Protein AF-A0A948KF26-F1 (afdb_monomer)

Solvent-accessible surface area (backbone atoms only — not comparable to full-atom values): 8209 Å² total; per-residue (Å²): 134,90,79,91,70,76,79,72,87,69,74,53,70,66,59,54,53,52,49,50,54,56,48,51,53,52,40,51,50,47,36,51,54,32,25,57,55,30,49,77,43,28,72,60,54,50,51,61,69,44,45,69,54,59,74,64,46,62,98,86,70,76,97,73,75,93,43,85,65,49,56,56,54,49,46,52,51,49,11,48,54,49,7,46,64,71,32,38,57,59,43,51,47,52,52,50,60,67,50,46,80,81,48,57,85,83,51,57,68,54,50,59,60,48,49,52,52,49,39,52,50,50,53,50,48,54,50,41,45,62,72,61,50,42,56,61,50,47,69,72,75,102

pLDDT: mean 80.75, std 12.67, range [43.81, 94.12]

Structure (mmCIF, N/CA/C/O backbone):
data_AF-A0A948KF26-F1
#
_entry.id   AF-A0A948KF26-F1
#
loop_
_atom_site.group_PDB
_atom_site.id
_atom_site.type_symbol
_atom_site.label_atom_id
_atom_site.label_alt_id
_atom_site.label_comp_id
_atom_site.label_asym_id
_atom_site.label_entity_id
_atom_site.label_seq_id
_atom_site.pdbx_PDB_ins_code
_atom_site.Cartn_x
_atom_site.Cartn_y
_atom_site.Cartn_z
_atom_site.occupancy
_atom_site.B_iso_or_equiv
_atom_site.auth_seq_id
_atom_site.auth_comp_id
_atom_site.auth_asym_id
_atom_site.auth_atom_id
_atom_site.pdbx_PDB_model_num
ATOM 1 N N . MET A 1 1 ? -40.721 16.789 38.259 1.00 51.91 1 MET A N 1
ATOM 2 C CA . MET A 1 1 ? -40.757 15.905 37.076 1.00 51.91 1 MET A CA 1
ATOM 3 C C . MET A 1 1 ? -40.060 16.651 35.956 1.00 51.91 1 MET A C 1
ATOM 5 O O . MET A 1 1 ? -40.197 17.866 35.948 1.00 51.91 1 MET A O 1
ATOM 9 N N . GLU A 1 2 ? -39.358 15.930 35.074 1.00 48.69 2 GLU A N 1
ATOM 10 C CA . GLU A 1 2 ? -38.659 16.439 33.873 1.00 48.69 2 GLU A CA 1
ATOM 11 C C . GLU A 1 2 ? -37.236 16.967 34.163 1.00 48.69 2 GLU A C 1
ATOM 13 O O . GLU A 1 2 ? -37.068 17.895 34.937 1.00 48.69 2 GLU A O 1
ATOM 18 N N . ASN A 1 3 ? -36.133 16.423 33.644 1.00 43.81 3 ASN A N 1
ATOM 19 C CA . ASN A 1 3 ? -35.913 15.495 32.538 1.00 43.81 3 ASN A CA 1
ATOM 20 C C . ASN A 1 3 ? -34.535 14.831 32.748 1.00 43.81 3 ASN A C 1
ATOM 22 O O . ASN A 1 3 ? -33.508 15.396 32.377 1.00 43.81 3 ASN A O 1
ATOM 26 N N . ASP A 1 4 ? -34.510 13.664 33.391 1.00 47.78 4 ASP A N 1
ATOM 27 C CA . ASP A 1 4 ? -33.323 12.808 33.463 1.00 47.78 4 ASP A CA 1
ATOM 28 C C . ASP A 1 4 ? -33.250 12.021 32.148 1.00 47.78 4 ASP A C 1
ATOM 30 O O . ASP A 1 4 ? -33.800 10.926 32.014 1.00 47.78 4 ASP A O 1
ATOM 34 N N . LYS A 1 5 ? -32.674 12.642 31.111 1.00 52.59 5 LYS A N 1
ATOM 35 C CA . LYS A 1 5 ? -32.236 11.898 29.928 1.00 52.59 5 LYS A CA 1
ATOM 36 C C . LYS A 1 5 ? -30.906 11.259 30.306 1.00 52.59 5 LYS A C 1
ATOM 38 O O . LYS A 1 5 ? -29.985 12.010 30.635 1.00 52.59 5 LYS A O 1
ATOM 43 N N . PRO A 1 6 ? -30.778 9.922 30.258 1.00 44.06 6 PRO A N 1
ATOM 44 C CA . PRO A 1 6 ? -29.523 9.283 30.599 1.00 44.06 6 PRO A CA 1
ATOM 45 C C . PRO A 1 6 ? -28.456 9.851 29.673 1.00 44.06 6 PRO A C 1
ATOM 47 O O . PRO A 1 6 ? -28.699 10.010 28.474 1.00 44.06 6 PRO A O 1
ATOM 50 N N . ALA A 1 7 ? -27.310 10.204 30.254 1.00 49.09 7 ALA A N 1
ATOM 51 C CA . ALA A 1 7 ? -26.109 10.555 29.525 1.00 49.09 7 ALA A CA 1
ATOM 52 C C . ALA A 1 7 ? -25.847 9.442 28.509 1.00 49.09 7 ALA A C 1
ATOM 54 O O . ALA A 1 7 ? -25.373 8.359 28.843 1.00 49.09 7 ALA A O 1
ATOM 55 N N . GLU A 1 8 ? -26.265 9.711 27.278 1.00 47.28 8 GLU A N 1
ATOM 56 C CA . GLU A 1 8 ? -25.991 8.911 26.107 1.00 47.28 8 GLU A CA 1
ATOM 57 C C . GLU A 1 8 ? -24.494 8.617 26.135 1.00 47.28 8 GLU A C 1
ATOM 59 O O . GLU A 1 8 ? -23.683 9.530 26.293 1.00 47.28 8 GLU A O 1
ATOM 64 N N . GLU A 1 9 ? -24.184 7.329 26.109 1.00 50.69 9 GLU A N 1
ATOM 65 C CA . GLU A 1 9 ? -22.919 6.636 26.340 1.00 50.69 9 GLU A CA 1
ATOM 66 C C . GLU A 1 9 ? -21.804 7.125 25.389 1.00 50.69 9 GLU A C 1
ATOM 68 O O . GLU A 1 9 ? -21.298 6.400 24.536 1.00 50.69 9 GLU A O 1
ATOM 73 N N . ARG A 1 10 ? -21.438 8.406 25.482 1.00 50.59 10 ARG A N 1
ATOM 74 C CA . ARG A 1 10 ? -20.341 9.027 24.745 1.00 50.59 10 ARG A CA 1
ATOM 75 C C . ARG A 1 10 ? -19.065 8.519 25.383 1.00 50.59 10 ARG A C 1
ATOM 77 O O . ARG A 1 10 ? -18.683 8.980 26.458 1.00 50.59 10 ARG A O 1
ATOM 84 N N . MET A 1 11 ? -18.417 7.555 24.734 1.00 57.16 11 MET A N 1
ATOM 85 C CA . MET A 1 11 ? -17.065 7.160 25.112 1.00 57.16 11 MET A CA 1
ATOM 86 C C . MET A 1 11 ? -16.213 8.429 25.294 1.00 57.16 11 MET A C 1
ATOM 88 O O . MET A 1 11 ? -16.259 9.320 24.438 1.00 57.16 11 MET A O 1
ATOM 92 N N . PRO A 1 12 ? -15.462 8.556 26.399 1.00 75.00 12 PRO A N 1
ATOM 93 C CA . PRO A 1 12 ? -14.595 9.707 26.597 1.00 75.00 12 PRO A CA 1
ATOM 94 C C . PRO A 1 12 ? -13.614 9.800 25.421 1.00 75.00 12 PRO A C 1
ATOM 96 O O . PRO A 1 12 ? -13.060 8.786 25.005 1.00 75.00 12 PRO A O 1
ATOM 99 N N . LEU A 1 13 ? -13.372 11.005 24.886 1.00 67.81 13 LEU A N 1
ATOM 100 C CA . LEU A 1 13 ? -12.471 11.218 23.736 1.00 67.81 13 LEU A CA 1
ATOM 101 C C . LEU A 1 13 ? -11.084 10.585 23.943 1.00 67.81 13 LEU A C 1
ATOM 103 O O . LEU A 1 13 ? -10.456 10.131 22.991 1.00 67.81 13 LEU A O 1
ATOM 107 N N . MET A 1 14 ? -10.643 10.493 25.201 1.00 70.06 14 MET A N 1
ATOM 108 C CA . MET A 1 14 ? -9.420 9.792 25.588 1.00 70.06 14 MET A CA 1
ATOM 109 C C . MET A 1 14 ? -9.448 8.296 25.240 1.00 70.06 14 MET A C 1
ATOM 111 O O . MET A 1 14 ? -8.471 7.792 24.696 1.00 70.06 14 MET A O 1
ATOM 115 N N . ALA A 1 15 ? -10.570 7.604 25.460 1.00 73.69 15 ALA A N 1
ATOM 116 C CA . ALA A 1 15 ? -10.718 6.193 25.102 1.00 73.69 15 ALA A CA 1
ATOM 117 C C . ALA A 1 15 ? -10.702 5.983 23.578 1.00 73.69 15 ALA A C 1
ATOM 119 O O . ALA A 1 15 ? -10.120 5.016 23.090 1.00 73.69 15 ALA A O 1
ATOM 120 N N . HIS A 1 16 ? -11.271 6.915 22.807 1.00 74.50 16 HIS A N 1
ATOM 121 C CA . HIS A 1 16 ? -11.244 6.837 21.344 1.00 74.50 16 HIS A CA 1
ATOM 122 C C . HIS A 1 16 ? -9.828 7.054 20.775 1.00 74.50 16 HIS A C 1
ATOM 124 O O . HIS A 1 16 ? -9.410 6.354 19.853 1.00 74.50 16 HIS A O 1
ATOM 130 N N . LEU A 1 17 ? -9.038 7.968 21.351 1.00 81.69 17 LEU A N 1
ATOM 131 C CA . LEU A 1 17 ? -7.628 8.150 20.971 1.00 81.69 17 LEU A CA 1
ATOM 132 C C . LEU A 1 17 ? -6.761 6.933 21.330 1.00 81.69 17 LEU A C 1
ATOM 134 O O . LEU A 1 17 ? -5.845 6.574 20.584 1.00 81.69 17 LEU A O 1
ATOM 138 N N . GLU A 1 18 ? -7.051 6.277 22.450 1.00 83.31 18 GLU A N 1
ATOM 139 C CA . GLU A 1 18 ? -6.361 5.053 22.859 1.00 83.31 18 GLU A CA 1
ATOM 140 C C . GLU A 1 18 ? -6.676 3.874 21.920 1.00 83.31 18 GLU A C 1
ATOM 142 O O . GLU A 1 18 ? -5.779 3.107 21.540 1.00 83.31 18 GLU A O 1
ATOM 147 N N . GLU A 1 19 ? -7.921 3.790 21.445 1.00 82.38 19 GLU A N 1
ATOM 148 C CA . GLU A 1 19 ? -8.332 2.845 20.409 1.00 82.38 19 GLU A CA 1
ATOM 149 C C . GLU A 1 19 ? -7.602 3.109 19.081 1.00 82.38 19 GLU A C 1
ATOM 151 O O . GLU A 1 19 ? -7.059 2.171 18.487 1.00 82.38 19 GLU A O 1
ATOM 156 N N . LEU A 1 20 ? -7.500 4.375 18.652 1.00 84.56 20 LEU A N 1
ATOM 157 C CA . LEU A 1 20 ? -6.761 4.757 17.442 1.00 84.56 20 LEU A CA 1
ATOM 158 C C . LEU A 1 20 ? -5.302 4.300 17.514 1.00 84.56 20 LEU A C 1
ATOM 160 O O . LEU A 1 20 ? -4.803 3.667 16.582 1.00 84.56 20 LEU A O 1
ATOM 164 N N . LYS A 1 21 ? -4.615 4.593 18.624 1.00 90.12 21 LYS A N 1
ATOM 165 C CA . LYS A 1 21 ? -3.208 4.217 18.818 1.00 90.12 21 LYS A CA 1
ATOM 166 C C . LYS A 1 21 ? -3.027 2.702 18.746 1.00 90.12 21 LYS A C 1
ATOM 168 O O . LYS A 1 21 ? -2.127 2.219 18.059 1.00 90.12 21 LYS A O 1
ATOM 173 N N . THR A 1 22 ? -3.886 1.952 19.431 1.00 87.00 22 THR A N 1
ATOM 174 C CA . THR A 1 22 ? -3.819 0.485 19.457 1.00 87.00 22 THR A CA 1
ATOM 175 C C . THR A 1 22 ? -4.028 -0.102 18.063 1.00 87.00 22 THR A C 1
ATOM 177 O O . THR A 1 22 ? -3.263 -0.966 17.633 1.00 87.00 22 THR A O 1
ATOM 180 N N . ARG A 1 23 ? -5.015 0.400 17.315 1.00 88.25 23 ARG A N 1
ATOM 181 C CA . ARG A 1 23 ? -5.281 -0.043 15.938 1.00 88.25 23 ARG A CA 1
ATOM 182 C C . ARG A 1 23 ? -4.160 0.336 14.981 1.00 88.25 23 ARG A C 1
ATOM 184 O O . ARG A 1 23 ? -3.749 -0.496 14.177 1.00 88.25 23 ARG A O 1
ATOM 191 N N . LEU A 1 24 ? -3.604 1.539 15.114 1.00 89.44 24 LEU A N 1
ATOM 192 C CA . LEU A 1 24 ? -2.463 1.985 14.318 1.00 89.44 24 LEU A CA 1
ATOM 193 C C . LEU A 1 24 ? -1.249 1.067 14.517 1.00 89.44 24 LEU A C 1
ATOM 195 O O . LEU A 1 24 ? -0.631 0.661 13.537 1.00 89.44 24 LEU A O 1
ATOM 199 N N . ILE A 1 25 ? -0.943 0.681 15.760 1.00 92.94 25 ILE A N 1
ATOM 200 C CA . ILE A 1 25 ? 0.148 -0.262 16.054 1.00 92.94 25 ILE A CA 1
ATOM 201 C C . ILE A 1 25 ? -0.108 -1.620 15.389 1.00 92.94 25 ILE A C 1
ATOM 203 O O . ILE A 1 25 ? 0.816 -2.196 14.820 1.00 92.94 25 ILE A O 1
ATOM 207 N N . ARG A 1 26 ? -1.350 -2.122 15.404 1.00 91.94 26 ARG A N 1
ATOM 208 C CA . ARG A 1 26 ? -1.710 -3.393 14.749 1.00 91.94 26 ARG A CA 1
ATOM 209 C C . ARG A 1 26 ? -1.582 -3.320 13.229 1.00 91.94 26 ARG A C 1
ATOM 211 O O . ARG A 1 26 ? -1.030 -4.239 12.630 1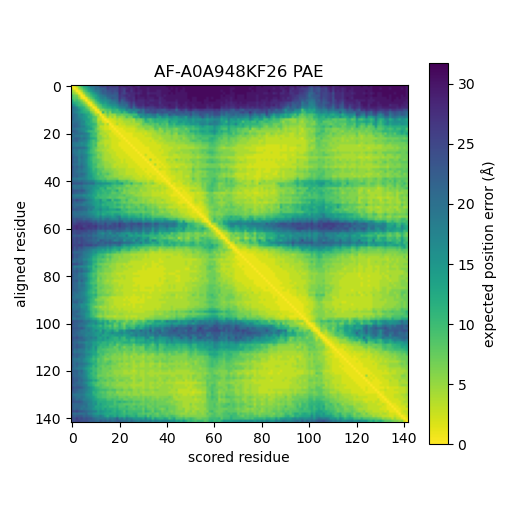.00 91.94 26 ARG A O 1
ATOM 218 N N . ILE A 1 27 ? -2.021 -2.218 12.617 1.00 92.69 27 ILE A N 1
ATOM 219 C CA . ILE A 1 27 ? -1.853 -1.963 11.179 1.00 92.69 27 ILE A CA 1
ATOM 220 C C . ILE A 1 27 ? -0.366 -1.919 10.823 1.00 92.69 27 ILE A C 1
ATOM 222 O O . ILE A 1 27 ? 0.058 -2.608 9.899 1.00 92.69 27 ILE A O 1
ATOM 226 N N . LEU A 1 28 ? 0.438 -1.163 11.575 1.00 93.50 28 LEU A N 1
ATOM 227 C CA . LEU A 1 28 ? 1.881 -1.062 11.349 1.00 93.50 28 LEU A CA 1
ATOM 228 C C . LEU A 1 28 ? 2.587 -2.409 11.532 1.00 93.50 28 LEU A C 1
ATOM 230 O O . LEU A 1 28 ? 3.445 -2.756 10.724 1.00 93.50 28 LEU A O 1
ATOM 234 N N . ALA A 1 29 ? 2.203 -3.192 12.542 1.00 93.94 29 ALA A N 1
ATOM 235 C CA . ALA A 1 29 ? 2.720 -4.543 12.739 1.00 93.94 29 ALA A CA 1
ATOM 236 C C . ALA A 1 29 ? 2.341 -5.466 11.569 1.00 93.94 29 ALA A C 1
ATOM 238 O O . ALA A 1 29 ? 3.195 -6.192 11.061 1.00 93.94 29 ALA A O 1
ATOM 239 N N . GLY A 1 30 ? 1.095 -5.395 11.092 1.00 93.06 30 GLY A N 1
ATOM 240 C CA . GLY A 1 30 ? 0.626 -6.137 9.922 1.00 93.06 30 GLY A CA 1
ATOM 241 C C . GLY A 1 30 ? 1.400 -5.776 8.654 1.00 93.06 30 GLY A C 1
ATOM 242 O O . GLY A 1 30 ? 1.911 -6.667 7.979 1.00 93.06 30 GLY A O 1
ATOM 243 N N . ILE A 1 31 ? 1.562 -4.479 8.370 1.00 93.88 31 ILE A N 1
ATOM 244 C CA . ILE A 1 31 ? 2.354 -3.975 7.236 1.00 93.88 31 ILE A CA 1
ATOM 245 C C . ILE A 1 31 ? 3.818 -4.400 7.365 1.00 93.88 31 ILE A C 1
ATOM 247 O O . ILE A 1 31 ? 4.413 -4.805 6.370 1.00 93.88 31 ILE A O 1
ATOM 251 N N . GLY A 1 32 ? 4.400 -4.347 8.566 1.00 93.50 32 GLY A N 1
ATOM 252 C CA . GLY A 1 32 ? 5.778 -4.773 8.822 1.00 93.50 32 GLY A CA 1
ATOM 253 C C . GLY A 1 32 ? 5.994 -6.266 8.565 1.00 93.50 32 GLY A C 1
ATOM 254 O O . GLY A 1 32 ? 6.956 -6.646 7.898 1.00 93.50 32 GLY A O 1
ATOM 255 N N . LEU A 1 33 ? 5.066 -7.115 9.016 1.00 94.12 33 LEU A N 1
ATOM 256 C CA . LEU A 1 33 ? 5.084 -8.549 8.710 1.00 94.12 33 LEU A CA 1
ATOM 257 C C . LEU A 1 33 ? 4.892 -8.802 7.210 1.00 94.12 33 LEU A C 1
ATOM 259 O O . LEU A 1 33 ? 5.649 -9.566 6.611 1.00 94.12 33 LEU A O 1
ATOM 263 N N . GLY A 1 34 ? 3.935 -8.112 6.585 1.00 92.50 34 GLY A N 1
ATOM 264 C CA . GLY A 1 34 ? 3.715 -8.172 5.141 1.00 92.50 34 GLY A CA 1
ATOM 265 C C . GLY A 1 34 ? 4.945 -7.729 4.351 1.00 92.50 34 GLY A C 1
ATOM 266 O O . GLY A 1 34 ? 5.288 -8.351 3.353 1.00 92.50 34 GLY A O 1
ATOM 267 N N . PHE A 1 35 ? 5.652 -6.699 4.818 1.00 93.56 35 PHE A N 1
ATOM 268 C CA . PHE A 1 35 ? 6.887 -6.211 4.213 1.00 93.56 35 PHE A CA 1
ATOM 269 C C . PHE A 1 35 ? 7.982 -7.270 4.259 1.00 93.56 35 PHE A C 1
ATOM 271 O O . PHE A 1 35 ? 8.611 -7.521 3.235 1.00 93.56 35 PHE A O 1
ATOM 278 N N . GLY A 1 36 ? 8.159 -7.942 5.400 1.00 92.25 36 GLY A N 1
ATOM 279 C CA . GLY A 1 36 ? 9.092 -9.062 5.516 1.00 92.25 36 GLY A CA 1
ATOM 280 C C . GLY A 1 36 ? 8.802 -10.163 4.492 1.00 92.25 36 GLY A C 1
ATOM 281 O O . GLY A 1 36 ? 9.708 -10.597 3.784 1.00 92.25 36 GLY A O 1
ATOM 282 N N . VAL A 1 37 ? 7.532 -10.553 4.344 1.00 90.56 37 VAL A N 1
ATOM 283 C CA . VAL A 1 37 ? 7.111 -11.557 3.351 1.00 90.56 37 VAL A CA 1
ATOM 284 C C . VAL A 1 37 ? 7.346 -11.060 1.920 1.00 90.56 37 VAL A C 1
ATOM 286 O O . VAL A 1 37 ? 7.980 -11.752 1.128 1.00 90.56 37 VAL A O 1
ATOM 289 N N . CYS A 1 38 ? 6.900 -9.851 1.575 1.00 89.94 38 CYS A N 1
ATOM 290 C CA . CYS A 1 38 ? 7.072 -9.287 0.234 1.00 89.94 38 CYS A CA 1
ATOM 291 C C . CYS A 1 38 ? 8.546 -9.075 -0.137 1.00 89.94 38 CYS A C 1
ATOM 293 O O . CYS A 1 38 ? 8.906 -9.225 -1.305 1.00 89.94 38 CYS A O 1
ATOM 295 N N . TYR A 1 39 ? 9.409 -8.782 0.837 1.00 89.44 39 TYR A N 1
ATOM 296 C CA . TYR A 1 39 ? 10.845 -8.643 0.617 1.00 89.44 39 TYR A CA 1
ATOM 297 C C . TYR A 1 39 ? 11.504 -9.975 0.223 1.00 89.44 39 TYR A C 1
ATOM 299 O O . TYR A 1 39 ? 12.391 -9.984 -0.631 1.00 89.44 39 TYR A O 1
ATOM 307 N N . LEU A 1 40 ? 11.031 -11.112 0.752 1.00 88.88 40 LEU A N 1
ATOM 308 C CA . LEU A 1 40 ? 11.483 -12.439 0.303 1.00 88.88 40 LEU A CA 1
ATOM 309 C C . LEU A 1 40 ? 11.110 -12.706 -1.165 1.00 88.88 40 LEU A C 1
ATOM 311 O O . LEU A 1 40 ? 11.870 -13.337 -1.893 1.00 88.88 40 LEU A O 1
ATOM 315 N N . PHE A 1 41 ? 9.976 -12.170 -1.623 1.00 87.6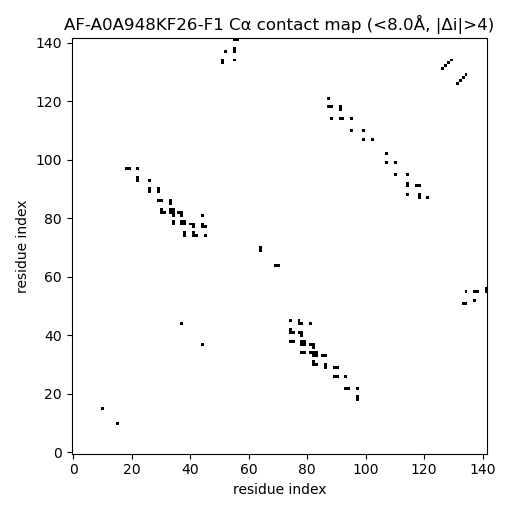9 41 PHE A N 1
ATOM 316 C CA . PHE A 1 41 ? 9.490 -12.287 -3.004 1.00 87.69 41 PHE A CA 1
ATOM 317 C C . PHE A 1 41 ? 9.813 -11.053 -3.870 1.00 87.69 41 PHE A C 1
ATOM 319 O O . PHE A 1 41 ? 9.120 -10.778 -4.860 1.00 87.69 41 PHE A O 1
ATOM 326 N N . LYS A 1 42 ? 10.872 -10.302 -3.532 1.00 84.88 42 LYS A N 1
ATOM 327 C CA . LYS A 1 42 ? 11.242 -9.055 -4.228 1.00 84.88 42 LYS A CA 1
ATOM 328 C C . LYS A 1 42 ? 11.472 -9.255 -5.728 1.00 84.88 42 LYS A C 1
ATOM 330 O O . LYS A 1 42 ? 11.012 -8.443 -6.524 1.00 84.88 42 LYS A O 1
ATOM 335 N N . ASP A 1 43 ? 12.125 -10.351 -6.119 1.00 82.88 43 ASP A N 1
ATOM 336 C CA . ASP A 1 43 ? 12.503 -10.593 -7.516 1.00 82.88 43 ASP A CA 1
ATOM 337 C C . ASP A 1 43 ? 11.276 -10.935 -8.376 1.00 82.88 43 ASP A C 1
ATOM 339 O O . ASP A 1 43 ? 11.193 -10.547 -9.541 1.00 82.88 43 ASP A O 1
ATOM 343 N N . TRP A 1 44 ? 10.286 -11.618 -7.791 1.00 85.88 44 TRP A N 1
ATOM 344 C CA . TRP A 1 44 ? 9.003 -11.877 -8.446 1.00 85.88 44 TRP A CA 1
ATOM 345 C C . TRP A 1 44 ? 8.190 -10.587 -8.599 1.00 85.88 44 TRP A C 1
ATOM 347 O O . TRP A 1 44 ? 7.732 -10.272 -9.696 1.00 85.88 44 TRP A O 1
ATOM 357 N N . SER A 1 45 ? 8.096 -9.795 -7.528 1.00 85.88 45 SER A N 1
ATOM 358 C CA . SER A 1 45 ? 7.372 -8.516 -7.527 1.00 85.88 45 SER A CA 1
ATOM 359 C C . SER A 1 45 ? 7.970 -7.522 -8.531 1.00 85.88 45 SER A C 1
ATOM 361 O O . SER A 1 45 ? 7.240 -6.864 -9.270 1.00 85.88 45 SER A O 1
ATOM 363 N N . PHE A 1 46 ? 9.303 -7.460 -8.617 1.00 84.75 46 PHE A N 1
ATOM 364 C CA . PHE A 1 46 ? 10.017 -6.629 -9.586 1.00 84.75 46 PHE A CA 1
ATOM 365 C C . PHE A 1 46 ? 9.694 -7.021 -11.031 1.00 84.75 46 PHE A C 1
ATOM 367 O O . PHE A 1 46 ? 9.365 -6.153 -11.839 1.00 84.75 46 PHE A O 1
ATOM 374 N N . LYS A 1 4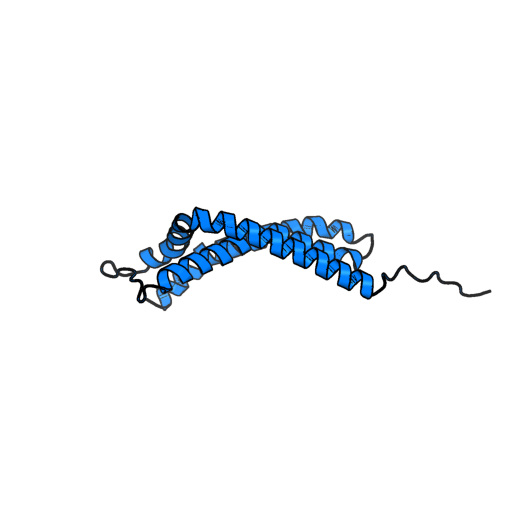7 ? 9.728 -8.320 -11.358 1.00 84.56 47 LYS A N 1
ATOM 375 C CA . LYS A 1 47 ? 9.385 -8.819 -12.701 1.00 84.56 47 LYS A CA 1
ATOM 376 C C . LYS A 1 47 ? 7.951 -8.487 -13.097 1.00 84.56 47 LYS A C 1
ATOM 378 O O . LYS A 1 47 ? 7.720 -8.113 -14.240 1.00 84.56 47 LYS A O 1
ATOM 383 N N . VAL A 1 48 ? 7.002 -8.602 -12.167 1.00 85.69 48 VAL A N 1
ATOM 384 C CA . VAL A 1 48 ? 5.602 -8.244 -12.430 1.00 85.69 48 VAL A CA 1
ATOM 385 C C . VAL A 1 48 ? 5.496 -6.760 -12.777 1.00 85.69 48 VAL A C 1
ATOM 387 O O . VAL A 1 48 ? 4.990 -6.426 -13.837 1.00 85.69 48 VAL A O 1
ATOM 390 N N . ILE A 1 49 ? 6.042 -5.868 -11.948 1.00 82.69 49 ILE A N 1
ATOM 391 C CA . ILE A 1 49 ? 5.927 -4.416 -12.168 1.00 82.69 49 ILE A CA 1
ATOM 392 C C . ILE A 1 49 ? 6.655 -3.960 -13.443 1.00 82.69 49 ILE A C 1
ATOM 394 O O . ILE A 1 49 ? 6.185 -3.056 -14.129 1.00 82.69 49 ILE A O 1
ATOM 398 N N . THR A 1 50 ? 7.790 -4.576 -13.776 1.00 82.62 50 THR A N 1
ATOM 399 C CA . THR A 1 50 ? 8.603 -4.182 -14.940 1.00 82.62 50 THR A CA 1
ATOM 400 C C . THR A 1 50 ? 8.135 -4.782 -16.262 1.00 82.62 50 THR A C 1
ATOM 402 O O . THR A 1 50 ? 8.480 -4.249 -17.313 1.00 82.62 50 THR A O 1
ATOM 405 N N . LYS A 1 51 ? 7.319 -5.842 -16.248 1.00 83.62 51 LYS A N 1
ATOM 406 C CA . LYS A 1 51 ? 6.799 -6.477 -17.465 1.00 83.62 51 LYS A CA 1
ATOM 407 C C . LYS A 1 51 ? 6.104 -5.503 -18.441 1.00 83.62 51 LYS A C 1
ATOM 409 O O . LYS A 1 51 ? 6.529 -5.473 -19.594 1.00 83.62 51 LYS A O 1
ATOM 414 N N . PRO A 1 52 ? 5.110 -4.684 -18.032 1.00 80.06 52 PRO A N 1
ATOM 415 C CA . PRO A 1 52 ? 4.434 -3.767 -18.953 1.00 80.06 52 PRO A CA 1
ATOM 416 C C . PRO A 1 52 ? 5.363 -2.665 -19.477 1.00 80.06 52 PRO A C 1
ATOM 418 O O . PRO A 1 52 ? 5.155 -2.158 -20.572 1.00 80.06 52 PRO A O 1
ATOM 421 N N . LEU A 1 53 ? 6.406 -2.314 -18.718 1.00 77.75 53 LEU A N 1
ATOM 422 C CA . LEU A 1 53 ? 7.412 -1.344 -19.143 1.00 77.75 53 LEU A CA 1
ATOM 423 C C . LEU A 1 53 ? 8.331 -1.925 -20.227 1.00 77.75 53 LEU A C 1
ATOM 425 O O . LEU A 1 53 ? 8.605 -1.257 -21.215 1.00 77.75 53 LEU A O 1
ATOM 429 N N . ILE A 1 54 ? 8.794 -3.168 -20.056 1.00 78.44 54 ILE A N 1
ATOM 430 C CA . ILE A 1 54 ? 9.663 -3.844 -21.033 1.00 78.44 54 ILE A CA 1
ATOM 431 C C . ILE A 1 54 ? 8.916 -4.082 -22.351 1.00 78.44 54 ILE A C 1
ATOM 433 O O . ILE A 1 54 ? 9.503 -3.918 -23.413 1.00 78.44 54 ILE A O 1
ATOM 437 N N . GLU A 1 55 ? 7.628 -4.433 -22.292 1.00 78.50 55 GLU A N 1
ATOM 438 C CA . GLU A 1 55 ? 6.788 -4.610 -23.487 1.00 78.50 55 GLU A CA 1
ATOM 439 C C . GLU A 1 55 ? 6.541 -3.293 -24.246 1.00 78.50 55 GLU A C 1
ATOM 441 O O . GLU A 1 55 ? 6.354 -3.322 -25.461 1.00 78.50 55 GLU A O 1
ATOM 446 N N . ALA A 1 56 ? 6.569 -2.149 -23.555 1.00 76.25 56 ALA A N 1
ATOM 447 C CA . ALA A 1 56 ? 6.426 -0.824 -24.161 1.00 76.25 56 ALA A CA 1
ATOM 448 C C . ALA A 1 56 ? 7.755 -0.230 -24.675 1.00 76.25 56 ALA A C 1
ATOM 450 O O . ALA A 1 56 ? 7.736 0.752 -25.414 1.00 76.25 56 ALA A O 1
ATOM 451 N N . LEU A 1 57 ? 8.907 -0.794 -24.293 1.00 72.06 57 LEU A N 1
ATOM 452 C CA . LEU A 1 57 ? 10.230 -0.297 -24.680 1.00 72.06 57 LEU A CA 1
ATOM 453 C C . LEU A 1 57 ? 10.609 -0.752 -26.111 1.00 72.06 57 LEU A C 1
ATOM 455 O O . LEU A 1 57 ? 10.354 -1.901 -26.482 1.00 72.06 57 LEU A O 1
ATOM 459 N N . PRO A 1 58 ? 11.278 0.088 -26.928 1.00 66.94 58 PRO A N 1
ATOM 460 C CA . PRO A 1 58 ? 11.798 -0.328 -28.232 1.00 66.94 58 PRO A CA 1
ATOM 461 C C . PRO A 1 58 ? 12.848 -1.442 -28.092 1.00 66.94 58 PRO A C 1
ATOM 463 O O . PRO A 1 58 ? 13.635 -1.455 -27.144 1.00 66.94 58 PRO A O 1
ATOM 466 N N . ALA A 1 59 ? 12.905 -2.353 -29.071 1.00 62.19 59 ALA A N 1
ATOM 467 C CA . ALA A 1 59 ? 13.634 -3.631 -29.023 1.00 62.19 59 ALA A CA 1
ATOM 468 C C . ALA A 1 59 ? 15.160 -3.559 -28.757 1.00 62.19 59 ALA A C 1
ATOM 470 O O . ALA A 1 59 ? 15.804 -4.598 -28.624 1.00 62.19 59 ALA A O 1
ATOM 471 N N . GLN A 1 60 ? 15.753 -2.364 -28.680 1.00 58.34 60 GLN A N 1
ATOM 472 C CA . GLN A 1 60 ? 17.177 -2.130 -28.401 1.00 58.34 60 GLN A CA 1
ATOM 473 C C . GLN A 1 60 ? 17.440 -1.422 -27.060 1.00 58.34 60 GLN A C 1
ATOM 475 O O . GLN A 1 60 ? 18.580 -1.059 -26.773 1.00 58.34 60 GLN A O 1
ATOM 480 N N . SER A 1 61 ? 16.415 -1.209 -26.234 1.00 60.47 61 SER A N 1
ATOM 481 C CA . SER A 1 61 ? 16.546 -0.517 -24.950 1.00 60.47 61 SER A CA 1
ATOM 482 C C . SER A 1 61 ? 16.567 -1.502 -23.778 1.00 60.47 61 SER A C 1
ATOM 484 O O . SER A 1 61 ? 15.745 -2.410 -23.677 1.00 60.47 61 SER A O 1
ATOM 486 N N . SER A 1 62 ? 17.553 -1.347 -22.894 1.00 61.44 62 SER A N 1
ATOM 487 C CA . SER A 1 62 ? 17.746 -2.192 -21.713 1.00 61.44 62 SER A CA 1
ATOM 488 C C . SER A 1 62 ? 17.527 -1.387 -20.440 1.00 61.44 62 SER A C 1
ATOM 490 O O . SER A 1 62 ? 18.029 -0.268 -20.324 1.00 61.44 62 SER A O 1
ATOM 492 N N . LEU A 1 63 ? 16.848 -1.976 -19.455 1.00 67.81 63 LEU A N 1
ATOM 493 C CA . LEU A 1 63 ? 16.715 -1.375 -18.134 1.00 67.81 63 LEU A CA 1
ATOM 494 C C . LEU A 1 63 ? 18.077 -1.385 -17.427 1.00 67.81 63 LEU A C 1
ATOM 496 O O . LEU A 1 63 ? 18.589 -2.446 -17.068 1.00 67.81 63 LEU A O 1
ATOM 500 N N . ILE A 1 64 ? 18.658 -0.201 -17.241 1.00 72.25 64 ILE A N 1
ATOM 501 C CA . ILE A 1 64 ? 19.916 -0.012 -16.516 1.00 72.25 64 ILE A CA 1
ATOM 502 C C . ILE A 1 64 ? 19.641 0.598 -15.144 1.00 72.25 64 ILE A C 1
ATOM 504 O O . ILE A 1 64 ? 18.838 1.518 -15.007 1.00 72.25 64 ILE A O 1
ATOM 508 N N . PHE A 1 65 ? 20.323 0.094 -14.120 1.00 73.56 65 PHE A N 1
ATOM 509 C CA . PHE A 1 65 ? 20.377 0.769 -12.829 1.00 73.56 65 PHE A CA 1
ATOM 510 C C . PHE A 1 65 ? 21.477 1.825 -12.904 1.00 73.56 65 PHE A C 1
ATOM 512 O O . PHE A 1 65 ? 22.641 1.486 -13.122 1.00 73.56 65 PHE A O 1
ATOM 519 N N . THR A 1 66 ? 21.112 3.099 -12.765 1.00 79.19 66 THR A N 1
ATOM 520 C CA . THR A 1 66 ? 22.051 4.220 -12.898 1.00 79.19 66 THR A CA 1
ATOM 521 C C . THR A 1 66 ? 22.991 4.360 -11.696 1.00 79.19 66 THR A C 1
ATOM 523 O O . THR A 1 66 ? 24.080 4.914 -11.835 1.00 79.19 66 THR A O 1
ATOM 526 N N . GLY A 1 67 ? 22.640 3.790 -10.540 1.00 77.00 67 GLY A N 1
ATOM 527 C CA . GLY A 1 67 ? 23.485 3.753 -9.348 1.00 77.00 67 GLY A CA 1
ATOM 528 C C . GLY A 1 67 ? 23.422 2.435 -8.572 1.00 77.00 67 GLY A C 1
ATOM 529 O O . GLY A 1 67 ? 22.382 1.786 -8.475 1.00 77.00 67 GLY A O 1
ATOM 530 N N . LEU A 1 68 ? 24.541 2.077 -7.931 1.00 74.88 68 LEU A N 1
ATOM 531 C CA . LEU A 1 68 ? 24.651 0.905 -7.052 1.00 74.88 68 LEU A CA 1
ATOM 532 C C . LEU A 1 68 ? 23.597 0.877 -5.916 1.00 74.88 68 LEU A C 1
ATOM 534 O O . LEU A 1 68 ? 22.996 -0.177 -5.703 1.00 74.88 68 LEU A O 1
ATOM 538 N N . PRO A 1 69 ? 23.299 1.993 -5.208 1.00 85.06 69 PRO A N 1
ATOM 539 C CA . PRO A 1 69 ? 22.247 1.988 -4.191 1.00 85.06 69 PRO A CA 1
ATOM 540 C C . PRO A 1 69 ? 20.827 2.004 -4.776 1.00 85.06 69 PRO A C 1
ATOM 542 O O . PRO A 1 69 ? 19.889 1.599 -4.089 1.00 85.06 69 PRO A O 1
ATOM 545 N N . GLU A 1 70 ? 20.625 2.434 -6.026 1.00 83.25 70 GLU A N 1
ATOM 546 C CA . GLU A 1 70 ? 19.277 2.535 -6.603 1.00 83.25 70 GLU A CA 1
ATOM 547 C C . GLU A 1 70 ? 18.600 1.180 -6.720 1.00 83.25 70 GLU A C 1
ATOM 549 O O . GLU A 1 70 ? 17.426 1.060 -6.375 1.00 83.25 70 GLU A O 1
ATOM 554 N N . ALA A 1 71 ? 19.343 0.150 -7.134 1.00 83.00 71 ALA A N 1
ATOM 555 C CA . ALA A 1 71 ? 18.815 -1.205 -7.197 1.00 83.00 71 ALA A CA 1
ATOM 556 C C . ALA A 1 71 ? 18.253 -1.627 -5.830 1.00 83.00 71 ALA A C 1
ATOM 558 O O . ALA A 1 71 ? 17.128 -2.117 -5.749 1.00 83.00 71 ALA A O 1
ATOM 559 N N . PHE A 1 72 ? 18.978 -1.365 -4.740 1.00 86.38 72 PHE A N 1
ATOM 560 C CA . PHE A 1 72 ? 18.506 -1.661 -3.388 1.00 86.38 72 PHE A CA 1
ATOM 561 C C . PHE A 1 72 ? 17.232 -0.876 -3.032 1.00 86.38 72 PHE A C 1
ATOM 563 O O . PHE A 1 72 ? 16.236 -1.470 -2.609 1.00 86.38 72 PHE A O 1
ATOM 570 N N . PHE A 1 73 ? 17.219 0.441 -3.264 1.00 87.88 73 PHE A N 1
ATOM 571 C CA . PHE A 1 73 ? 16.051 1.279 -2.975 1.00 87.88 73 PHE A CA 1
ATOM 572 C C . PHE A 1 73 ? 14.818 0.893 -3.799 1.00 87.88 73 PHE A C 1
ATOM 574 O O . PHE A 1 73 ? 13.705 0.966 -3.280 1.00 87.88 73 PHE A O 1
ATOM 581 N N . ILE A 1 74 ? 14.986 0.465 -5.050 1.00 88.69 74 ILE A N 1
ATOM 582 C CA . ILE A 1 74 ? 13.882 0.015 -5.907 1.00 88.69 74 ILE A CA 1
ATOM 583 C C . ILE A 1 74 ? 13.248 -1.255 -5.340 1.00 88.69 74 ILE A C 1
ATOM 585 O O . ILE A 1 74 ?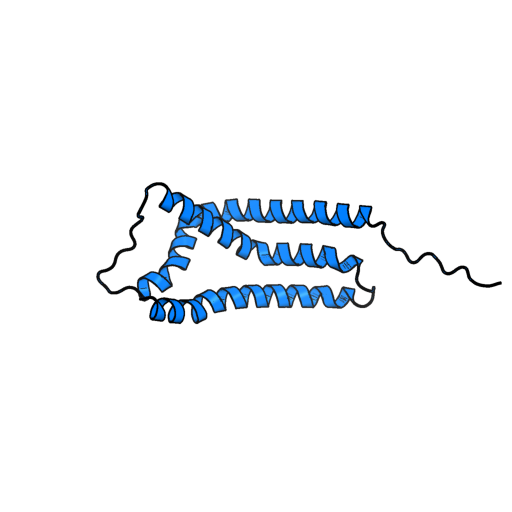 12.033 -1.290 -5.155 1.00 88.69 74 ILE A O 1
ATOM 589 N N . HIS A 1 75 ? 14.050 -2.266 -4.994 1.00 87.88 75 HIS A N 1
ATOM 590 C CA . HIS A 1 75 ? 13.522 -3.497 -4.395 1.00 87.88 75 HIS A CA 1
ATOM 591 C C . HIS A 1 75 ? 12.815 -3.216 -3.065 1.00 87.88 75 HIS A C 1
ATOM 593 O O . HIS A 1 75 ? 11.732 -3.749 -2.823 1.00 87.88 75 HIS A O 1
ATOM 599 N N . MET A 1 76 ? 13.381 -2.339 -2.231 1.00 90.19 76 MET A N 1
ATOM 600 C CA . MET A 1 76 ? 12.767 -1.935 -0.966 1.00 90.19 76 MET A CA 1
ATOM 601 C C . MET A 1 76 ? 11.432 -1.208 -1.181 1.00 90.19 76 MET A C 1
ATOM 603 O O . MET A 1 76 ? 10.443 -1.548 -0.534 1.00 90.19 76 MET A O 1
ATOM 607 N N . LYS A 1 77 ? 11.371 -0.249 -2.115 1.00 89.88 77 LYS A N 1
ATOM 608 C CA . LYS A 1 77 ? 10.129 0.462 -2.462 1.00 89.88 77 LYS A CA 1
ATOM 609 C C . LYS A 1 77 ? 9.065 -0.500 -2.981 1.00 89.88 77 LYS A C 1
ATOM 611 O O . LYS A 1 77 ? 7.923 -0.433 -2.541 1.00 89.88 77 LYS A O 1
ATOM 616 N N . ILE A 1 78 ? 9.438 -1.412 -3.874 1.00 90.94 78 ILE A N 1
ATOM 617 C CA . ILE A 1 78 ? 8.515 -2.406 -4.431 1.00 90.94 78 ILE A CA 1
ATOM 618 C C . ILE A 1 78 ? 7.972 -3.314 -3.333 1.00 90.94 78 ILE A C 1
ATOM 620 O O . ILE A 1 78 ? 6.761 -3.489 -3.252 1.00 90.94 78 ILE A O 1
ATOM 624 N N . ALA A 1 79 ? 8.834 -3.842 -2.461 1.00 91.50 79 ALA A N 1
ATOM 625 C CA . ALA A 1 79 ? 8.401 -4.677 -1.345 1.00 91.50 79 ALA A CA 1
ATOM 626 C C . ALA A 1 79 ? 7.466 -3.920 -0.387 1.00 91.50 79 ALA A C 1
ATOM 628 O O . ALA A 1 79 ? 6.493 -4.496 0.092 1.00 91.50 79 ALA A O 1
ATOM 629 N N . PHE A 1 80 ? 7.720 -2.629 -0.150 1.00 92.00 80 PHE A N 1
ATOM 630 C CA . PHE A 1 80 ? 6.879 -1.770 0.686 1.00 92.00 80 PHE A CA 1
ATOM 631 C C . PHE A 1 80 ? 5.499 -1.512 0.077 1.00 92.00 80 PHE A C 1
ATOM 633 O O . PHE A 1 80 ? 4.484 -1.681 0.746 1.00 92.00 80 PHE A O 1
ATOM 640 N N . PHE A 1 81 ? 5.425 -1.151 -1.204 1.00 91.25 81 PHE A N 1
ATOM 641 C CA . PHE A 1 81 ? 4.127 -0.972 -1.855 1.00 91.25 81 PHE A CA 1
ATOM 642 C C . PHE A 1 81 ? 3.380 -2.301 -2.004 1.00 91.25 81 PHE A C 1
ATOM 644 O O . PHE A 1 81 ? 2.182 -2.359 -1.742 1.00 91.25 81 PHE A O 1
ATOM 651 N N . ALA A 1 82 ? 4.078 -3.386 -2.347 1.00 91.25 82 ALA A N 1
ATOM 652 C CA . ALA A 1 82 ? 3.487 -4.719 -2.422 1.00 91.25 82 ALA A CA 1
ATOM 653 C C . ALA A 1 82 ? 2.904 -5.161 -1.073 1.00 91.25 82 ALA A C 1
ATOM 655 O O . ALA A 1 82 ? 1.794 -5.693 -1.037 1.00 91.25 82 ALA A O 1
ATOM 656 N N . SER A 1 83 ? 3.598 -4.897 0.039 1.00 93.00 83 SER A N 1
ATOM 657 C CA . SER A 1 83 ? 3.074 -5.233 1.361 1.00 93.00 83 SER A CA 1
ATOM 658 C C . SER A 1 83 ? 1.874 -4.385 1.744 1.00 93.00 83 SER A C 1
ATOM 660 O O . SER A 1 83 ? 0.931 -4.922 2.322 1.00 93.00 83 SER A O 1
ATOM 662 N N . LEU A 1 84 ? 1.851 -3.100 1.378 1.00 91.94 84 LEU A N 1
ATOM 663 C CA . LEU A 1 84 ? 0.667 -2.257 1.541 1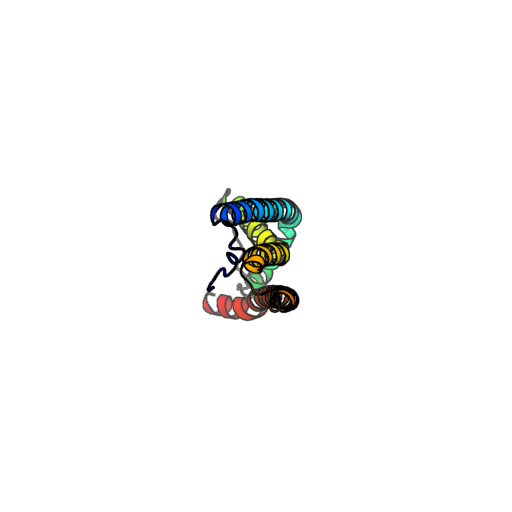.00 91.94 84 LEU A CA 1
ATOM 664 C C . LEU A 1 84 ? -0.527 -2.825 0.772 1.00 91.94 84 LEU A C 1
ATOM 666 O O . LEU A 1 84 ? -1.607 -2.926 1.340 1.00 91.94 84 LEU A O 1
ATOM 670 N N . PHE A 1 85 ? -0.341 -3.262 -0.476 1.00 91.31 85 PHE A N 1
ATOM 671 C CA . PHE A 1 85 ? -1.421 -3.884 -1.248 1.00 91.31 85 PHE A CA 1
ATOM 672 C C . PHE A 1 85 ? -1.886 -5.213 -0.640 1.00 91.31 85 PHE A C 1
ATOM 674 O O . PHE A 1 85 ? -3.087 -5.467 -0.567 1.00 91.31 85 PHE A O 1
ATOM 681 N N . LEU A 1 86 ? -0.953 -6.041 -0.164 1.00 90.38 86 LEU A N 1
ATOM 682 C CA . LEU A 1 86 ? -1.256 -7.329 0.463 1.00 90.38 86 LEU A CA 1
ATOM 683 C C . LEU A 1 86 ? -1.996 -7.166 1.799 1.00 90.38 86 LEU A C 1
ATOM 685 O O . LEU A 1 86 ? -2.896 -7.940 2.117 1.00 90.38 86 LEU A O 1
ATOM 689 N N . THR A 1 87 ? -1.615 -6.158 2.584 1.00 92.62 87 THR A N 1
ATOM 690 C CA . THR A 1 87 ? -2.188 -5.884 3.910 1.00 92.62 87 THR A CA 1
ATOM 691 C C . THR A 1 87 ? -3.378 -4.932 3.868 1.00 92.62 87 THR A C 1
ATOM 693 O O . THR A 1 87 ? -4.111 -4.854 4.848 1.00 92.62 87 THR A O 1
ATOM 696 N N . ALA A 1 88 ? -3.654 -4.294 2.728 1.00 91.06 88 ALA A N 1
ATOM 697 C CA . ALA A 1 88 ? -4.792 -3.407 2.521 1.00 91.06 88 ALA A CA 1
ATOM 698 C C . ALA A 1 88 ? -6.146 -3.945 3.016 1.00 91.06 88 ALA A C 1
ATOM 700 O O . ALA A 1 88 ? -6.818 -3.191 3.716 1.00 91.06 88 ALA A O 1
ATOM 701 N N . PRO A 1 89 ? -6.581 -5.196 2.742 1.00 88.81 89 PRO A N 1
ATOM 702 C CA . PRO A 1 89 ? -7.858 -5.688 3.270 1.00 88.81 89 PRO A CA 1
ATOM 703 C C . PRO A 1 89 ? -7.882 -5.703 4.806 1.00 88.81 89 PRO A C 1
ATOM 705 O O . PRO A 1 89 ? -8.887 -5.342 5.416 1.00 88.81 89 PRO A O 1
ATOM 708 N N . TYR A 1 90 ? -6.757 -6.050 5.439 1.00 90.62 90 TYR A N 1
ATOM 709 C CA . TYR A 1 90 ? -6.606 -6.010 6.893 1.00 90.62 90 TYR A CA 1
ATOM 710 C C . TYR A 1 90 ? -6.580 -4.568 7.424 1.00 90.62 90 TYR A C 1
ATOM 712 O O . TYR A 1 90 ? -7.277 -4.244 8.385 1.00 90.62 90 TYR A O 1
ATOM 720 N N . THR A 1 91 ? -5.836 -3.674 6.770 1.00 90.44 91 THR A N 1
ATOM 721 C CA . THR A 1 91 ? -5.774 -2.250 7.120 1.00 90.44 91 THR A CA 1
ATOM 722 C C . THR A 1 91 ? -7.141 -1.582 7.012 1.00 90.44 91 THR A C 1
ATOM 724 O O . THR A 1 91 ? -7.556 -0.884 7.933 1.00 90.44 91 THR A O 1
ATOM 727 N N . LEU A 1 92 ? -7.870 -1.831 5.922 1.00 89.19 92 LEU A N 1
ATOM 728 C CA . LEU A 1 92 ? -9.230 -1.336 5.726 1.00 89.19 92 LEU A CA 1
ATOM 729 C C . LEU A 1 92 ? -10.161 -1.870 6.816 1.00 89.19 92 LEU A C 1
ATOM 731 O O . LEU A 1 92 ? -10.923 -1.093 7.385 1.00 89.19 92 LEU A O 1
ATOM 735 N N . PHE A 1 93 ? -10.073 -3.158 7.156 1.00 87.81 93 PHE A N 1
ATOM 736 C CA . PHE A 1 93 ? -10.862 -3.737 8.243 1.00 87.81 93 PHE A CA 1
ATOM 737 C C . PHE A 1 93 ? -10.619 -3.026 9.586 1.00 87.81 93 PHE A C 1
ATOM 739 O O . PHE A 1 93 ? -11.580 -2.620 10.240 1.00 87.81 93 PHE A O 1
ATOM 746 N N . GLU A 1 94 ? -9.362 -2.816 9.983 1.00 87.56 94 GLU A N 1
ATOM 747 C CA . GLU A 1 94 ? -9.023 -2.127 11.239 1.00 87.56 94 GLU A CA 1
ATOM 748 C C . GLU A 1 94 ? -9.477 -0.655 11.240 1.00 87.56 94 GLU A C 1
ATOM 750 O O . GLU A 1 94 ? -9.992 -0.175 12.254 1.00 87.56 94 GLU A O 1
ATOM 755 N N . ILE A 1 95 ? -9.361 0.048 10.105 1.00 86.31 95 ILE A N 1
ATOM 756 C CA . ILE A 1 95 ? -9.867 1.425 9.945 1.00 86.31 95 ILE A CA 1
ATOM 757 C C . ILE A 1 95 ? -11.392 1.464 10.107 1.00 86.31 95 ILE A C 1
ATOM 759 O O . ILE A 1 95 ? -11.922 2.299 10.837 1.00 86.31 95 ILE A O 1
ATOM 763 N N . TRP A 1 96 ? -12.125 0.549 9.476 1.00 82.62 96 TRP A N 1
ATOM 764 C CA . TRP A 1 96 ? -13.584 0.498 9.609 1.00 82.62 96 TRP A CA 1
ATOM 765 C C . TRP A 1 96 ? -14.030 0.111 11.012 1.00 82.62 96 TRP A C 1
ATOM 767 O O . TRP A 1 96 ? -15.033 0.624 11.515 1.00 82.62 96 TRP A O 1
ATOM 777 N N . GLN A 1 97 ? -13.277 -0.760 11.675 1.00 80.12 97 GLN A N 1
ATOM 778 C CA . GLN A 1 97 ? -13.560 -1.126 13.052 1.00 80.12 97 GLN A CA 1
ATOM 779 C C . GLN A 1 97 ? -13.320 0.047 14.019 1.00 80.12 97 GLN A C 1
ATOM 781 O O . GLN A 1 97 ? -14.054 0.152 14.997 1.00 80.12 97 GLN A O 1
ATOM 786 N N . PHE A 1 98 ? -12.375 0.947 13.721 1.00 81.62 98 PHE A N 1
ATOM 787 C CA . PHE A 1 98 ? -12.191 2.214 14.443 1.00 81.62 98 PHE A CA 1
ATOM 788 C C . PHE A 1 98 ? -13.372 3.184 14.274 1.00 81.62 98 PHE A C 1
ATOM 790 O O . PHE A 1 98 ? -13.732 3.891 15.209 1.00 81.62 98 PHE A O 1
ATOM 797 N N . ILE A 1 99 ? -13.996 3.207 13.092 1.00 78.81 99 ILE A N 1
ATOM 798 C CA . ILE A 1 99 ? -15.125 4.102 12.780 1.00 78.81 99 ILE A CA 1
ATOM 799 C C . ILE A 1 99 ? -16.455 3.553 13.337 1.00 78.81 99 ILE A C 1
ATOM 801 O O . ILE A 1 99 ? -17.300 4.312 13.806 1.00 78.81 99 ILE A O 1
ATOM 805 N N . SER A 1 100 ? -16.630 2.226 13.340 1.00 73.06 100 SER A N 1
ATOM 806 C CA . SER A 1 100 ? -17.816 1.507 13.840 1.00 73.06 100 SER A CA 1
ATOM 807 C C . SER A 1 100 ? -18.359 1.930 15.222 1.00 73.06 100 SER A C 1
ATOM 809 O O . SER A 1 100 ? -19.583 1.959 15.362 1.00 73.06 100 SER A O 1
ATOM 811 N N . PRO A 1 101 ? -17.553 2.236 16.263 1.00 65.38 101 PRO A N 1
ATOM 812 C CA . PRO A 1 101 ? -18.082 2.715 17.545 1.00 65.38 101 PRO A CA 1
ATOM 813 C C . PRO A 1 101 ? -18.816 4.061 17.455 1.00 65.38 101 PRO A C 1
ATOM 815 O O . PRO A 1 101 ? -19.653 4.330 18.310 1.00 65.38 101 PRO A O 1
ATOM 818 N N . GLY A 1 102 ? -18.556 4.880 16.429 1.00 64.94 102 GLY A N 1
ATOM 819 C CA . GLY A 1 102 ? -19.281 6.131 16.184 1.00 64.94 102 GLY A CA 1
ATOM 820 C C . GLY A 1 102 ? -20.596 5.968 15.410 1.00 64.94 102 GLY A C 1
ATOM 821 O O . GLY A 1 102 ? -21.287 6.958 15.189 1.00 64.94 102 GLY A O 1
ATOM 822 N N . LEU A 1 103 ? -20.937 4.748 14.977 1.00 66.81 103 LEU A N 1
ATOM 823 C CA . LEU A 1 103 ? -22.073 4.465 14.098 1.00 66.81 103 LEU A CA 1
ATOM 824 C C . LEU A 1 103 ? -23.252 3.855 14.876 1.00 66.81 103 LEU A C 1
ATOM 826 O O . LEU A 1 103 ? -23.055 3.045 15.787 1.00 66.81 103 LEU A O 1
ATOM 830 N N . TYR A 1 104 ? -24.491 4.205 14.512 1.00 59.34 104 TYR A N 1
ATOM 831 C CA . TYR A 1 104 ? -25.686 3.728 15.218 1.00 59.34 104 TYR A CA 1
ATOM 832 C C . TYR A 1 104 ? -25.777 2.189 15.197 1.00 59.34 104 TYR A C 1
ATOM 834 O O . TYR A 1 104 ? -25.429 1.535 14.213 1.00 59.34 104 TYR A O 1
ATOM 842 N N . ARG A 1 105 ? -26.303 1.580 16.272 1.00 62.47 105 ARG A N 1
ATOM 843 C CA . ARG A 1 105 ? -26.448 0.112 16.437 1.00 62.47 105 ARG A CA 1
ATOM 844 C C . ARG A 1 105 ? -27.081 -0.599 15.224 1.00 62.47 105 ARG A C 1
ATOM 846 O O . ARG A 1 105 ? -26.690 -1.724 14.922 1.00 62.47 105 ARG A O 1
ATOM 853 N N . ASN A 1 106 ? -28.003 0.059 14.514 1.00 66.31 106 ASN A N 1
ATOM 854 C CA . ASN A 1 106 ? -28.636 -0.468 13.297 1.00 66.31 106 ASN A CA 1
ATOM 855 C C . ASN A 1 106 ? -27.745 -0.398 12.042 1.00 66.31 106 ASN A C 1
ATOM 857 O O . ASN A 1 106 ? -27.947 -1.174 11.108 1.00 66.31 106 ASN A O 1
ATOM 861 N N . GLU A 1 107 ? -26.758 0.496 12.007 1.00 69.19 107 GLU A N 1
ATOM 862 C CA . GLU A 1 107 ? -25.880 0.717 10.852 1.00 69.19 107 GLU A CA 1
ATOM 863 C C . GLU A 1 107 ? -24.636 -0.177 10.874 1.00 69.19 107 GLU A C 1
ATOM 865 O O . GLU A 1 107 ? -24.051 -0.467 9.830 1.00 69.19 107 GLU A O 1
ATOM 870 N N . ARG A 1 108 ? -24.286 -0.725 12.046 1.00 69.00 108 ARG A N 1
ATOM 871 C CA . ARG A 1 108 ? -23.163 -1.663 12.212 1.00 69.00 108 ARG A CA 1
ATOM 872 C C . ARG A 1 108 ? -23.271 -2.902 11.303 1.00 69.00 108 ARG A C 1
ATOM 874 O O . ARG A 1 108 ? -22.248 -3.448 10.898 1.00 69.00 108 ARG A O 1
ATOM 881 N N . LYS A 1 109 ? -24.488 -3.311 10.917 1.00 73.88 109 LYS A N 1
ATOM 882 C CA . LYS A 1 109 ? -24.748 -4.384 9.934 1.00 73.88 109 LYS A CA 1
ATOM 883 C C . LYS A 1 109 ? -24.175 -4.075 8.544 1.00 73.88 109 LYS A C 1
ATOM 885 O O . LYS A 1 109 ? -23.751 -5.000 7.855 1.00 73.88 109 LYS A O 1
ATOM 890 N N . TYR A 1 110 ? -24.170 -2.810 8.125 1.00 78.56 110 TYR A N 1
ATOM 891 C CA . TYR A 1 110 ? -23.710 -2.408 6.791 1.00 78.56 110 TYR A CA 1
ATOM 892 C C . TYR A 1 110 ? -22.187 -2.280 6.696 1.00 78.56 110 TYR A C 1
ATOM 894 O O . TYR A 1 110 ? -21.641 -2.283 5.597 1.00 78.56 110 TYR A O 1
ATOM 902 N N . VAL A 1 111 ? -21.483 -2.261 7.829 1.00 79.06 111 VAL A N 1
ATOM 903 C CA . VAL A 1 111 ? -20.016 -2.194 7.862 1.00 79.06 111 VAL A CA 1
ATOM 904 C C . VAL A 1 111 ? -19.389 -3.435 7.221 1.00 79.06 111 VAL A C 1
ATOM 906 O O . VAL A 1 111 ? -18.434 -3.322 6.460 1.00 79.06 111 VAL A O 1
ATOM 909 N N . PHE A 1 112 ? -19.948 -4.623 7.462 1.00 80.00 112 PHE A N 1
ATOM 910 C CA . PHE A 1 112 ? -19.416 -5.867 6.900 1.00 80.00 112 PHE A CA 1
ATOM 911 C C . PHE A 1 112 ? -19.469 -5.925 5.359 1.00 80.00 112 PHE A C 1
ATOM 913 O O . PHE A 1 112 ? -18.416 -6.131 4.748 1.00 80.00 112 PHE A O 1
ATOM 920 N N . PRO A 1 113 ? -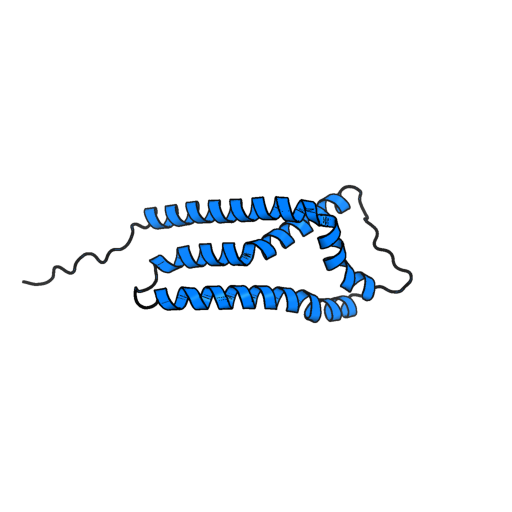20.625 -5.697 4.692 1.00 85.44 113 PRO A N 1
ATOM 921 C CA . PRO A 1 113 ? -20.651 -5.625 3.235 1.00 85.44 113 PRO A CA 1
ATOM 922 C C . PRO A 1 113 ? -19.797 -4.465 2.715 1.00 85.44 113 PRO A C 1
ATOM 924 O O . PRO A 1 113 ? -19.139 -4.621 1.692 1.00 85.44 113 PRO A O 1
ATOM 927 N N . PHE A 1 114 ? -19.722 -3.339 3.432 1.00 85.00 114 PHE A N 1
ATOM 928 C CA . PHE A 1 114 ? -18.875 -2.218 3.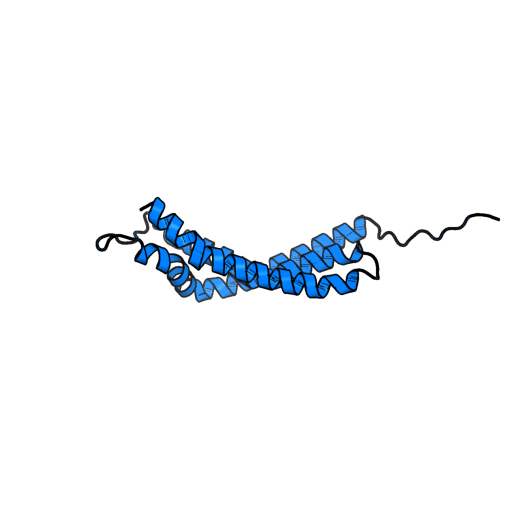030 1.00 85.00 114 PHE A CA 1
ATOM 929 C C . PHE A 1 114 ? -17.382 -2.585 2.976 1.00 85.00 114 PHE A C 1
ATOM 931 O O . PHE A 1 114 ? -16.710 -2.273 1.992 1.00 85.00 114 PHE A O 1
ATOM 938 N N . ILE A 1 115 ? -16.855 -3.278 3.991 1.00 85.69 115 ILE A N 1
ATOM 939 C CA . ILE A 1 115 ? -15.456 -3.741 4.013 1.00 85.69 115 ILE A CA 1
ATOM 940 C C . ILE A 1 115 ? -15.199 -4.727 2.870 1.00 85.69 115 ILE A C 1
ATOM 942 O O . ILE A 1 115 ? -14.158 -4.655 2.211 1.00 85.69 115 ILE A O 1
ATOM 946 N N . PHE A 1 116 ? -16.154 -5.622 2.609 1.00 88.31 116 PHE A N 1
ATOM 947 C CA . PHE A 1 116 ? -16.062 -6.588 1.518 1.00 88.31 116 PHE A CA 1
ATOM 948 C C . PHE A 1 116 ? -15.983 -5.891 0.154 1.00 88.31 116 PHE A C 1
ATOM 950 O O . PHE A 1 116 ? -15.038 -6.124 -0.602 1.00 88.31 116 PHE A O 1
ATOM 957 N N . PHE A 1 117 ? -16.906 -4.967 -0.130 1.00 92.00 117 PHE A N 1
ATOM 958 C CA . PHE A 1 117 ? -16.876 -4.177 -1.362 1.00 92.00 117 PHE A CA 1
ATOM 959 C C . PHE A 1 117 ? -15.628 -3.303 -1.462 1.00 92.00 117 PHE A C 1
ATOM 961 O O . PHE A 1 117 ? -15.038 -3.233 -2.533 1.00 92.00 117 PHE A O 1
ATOM 968 N N . SER A 1 118 ? -15.180 -2.692 -0.364 1.00 89.50 118 SER A N 1
ATOM 969 C CA . SER A 1 118 ? -13.952 -1.885 -0.342 1.00 89.50 118 SER A CA 1
ATOM 970 C C . SER A 1 118 ? -12.718 -2.717 -0.671 1.00 89.50 118 SER A C 1
ATOM 972 O O . SER A 1 118 ? -11.874 -2.278 -1.443 1.00 89.50 118 SER A O 1
ATOM 974 N N . SER A 1 119 ? -12.627 -3.933 -0.133 1.00 90.19 119 SER A N 1
ATOM 975 C CA . SER A 1 119 ? -11.514 -4.848 -0.408 1.00 90.19 119 SER A CA 1
ATOM 976 C C . SER A 1 119 ? -11.512 -5.301 -1.869 1.00 90.19 119 SER A C 1
ATOM 978 O O . SER A 1 119 ? -10.463 -5.299 -2.514 1.00 90.19 119 SER A O 1
ATOM 980 N N . ILE A 1 120 ? -12.690 -5.625 -2.419 1.00 93.00 120 ILE A N 1
ATOM 981 C CA . ILE A 1 120 ? -12.841 -5.964 -3.841 1.00 93.00 120 ILE A CA 1
ATOM 982 C C . ILE A 1 120 ? -12.489 -4.770 -4.722 1.00 93.00 120 ILE A C 1
ATOM 984 O O . ILE A 1 120 ? -11.745 -4.928 -5.683 1.00 93.00 120 ILE A O 1
ATOM 988 N N . LEU A 1 121 ? -12.998 -3.580 -4.403 1.00 92.75 121 LEU A N 1
ATOM 989 C CA . LEU A 1 121 ? -12.763 -2.374 -5.187 1.00 92.75 121 LEU A CA 1
ATOM 990 C C . LEU A 1 121 ? -11.295 -1.953 -5.131 1.00 92.75 121 LEU A C 1
ATOM 992 O O . LEU A 1 121 ? -10.751 -1.522 -6.140 1.00 92.75 121 LEU A O 1
ATOM 996 N N . PHE A 1 122 ? -10.636 -2.133 -3.987 1.00 92.88 122 PHE A N 1
ATOM 997 C CA . PHE A 1 122 ? -9.204 -1.911 -3.851 1.00 92.88 122 PHE A CA 1
ATOM 998 C C . PHE A 1 122 ? -8.410 -2.869 -4.744 1.00 92.88 122 PHE A C 1
ATOM 1000 O O . PHE A 1 122 ? -7.590 -2.418 -5.541 1.00 92.88 122 PHE A O 1
ATOM 1007 N N . GLY A 1 123 ? -8.704 -4.173 -4.686 1.00 92.25 123 GLY A N 1
ATOM 1008 C CA . GLY A 1 123 ? -8.101 -5.155 -5.591 1.00 92.25 123 GLY A CA 1
ATOM 1009 C C . GLY A 1 123 ? -8.369 -4.817 -7.060 1.00 92.25 123 GLY A C 1
ATOM 1010 O O . GLY A 1 123 ? -7.444 -4.762 -7.865 1.00 92.25 123 GLY A O 1
ATOM 1011 N N . GLY A 1 124 ? -9.616 -4.490 -7.399 1.00 93.81 124 GLY A N 1
ATOM 1012 C CA . GLY A 1 124 ? -10.018 -4.051 -8.733 1.00 93.81 124 GLY A CA 1
ATOM 1013 C C . GLY A 1 124 ? -9.275 -2.799 -9.197 1.00 93.81 124 GLY A C 1
ATOM 1014 O O . GLY A 1 124 ? -8.842 -2.748 -10.342 1.00 93.81 124 GLY A O 1
ATOM 1015 N N . GLY A 1 125 ? -9.052 -1.828 -8.311 1.00 92.00 125 GLY A N 1
ATOM 1016 C CA . GLY A 1 125 ? -8.269 -0.623 -8.582 1.00 92.00 125 GLY A CA 1
ATOM 1017 C C . GLY A 1 125 ? -6.795 -0.923 -8.854 1.00 92.00 125 GLY A C 1
ATOM 1018 O O . GLY A 1 125 ? -6.223 -0.361 -9.786 1.00 92.00 125 GLY A O 1
ATOM 1019 N N . VAL A 1 126 ? -6.193 -1.854 -8.106 1.00 91.00 126 VAL A N 1
ATOM 1020 C CA . VAL A 1 126 ? -4.817 -2.322 -8.356 1.00 91.00 126 VAL A CA 1
ATOM 1021 C C . VAL A 1 126 ? -4.713 -2.990 -9.729 1.00 91.00 126 VAL A C 1
ATOM 1023 O O . VAL A 1 126 ? -3.815 -2.656 -10.505 1.00 91.00 126 VAL A O 1
ATOM 1026 N N . LEU A 1 127 ? -5.650 -3.886 -10.063 1.00 91.12 127 LEU A N 1
ATOM 1027 C CA . LEU A 1 127 ? -5.689 -4.519 -11.384 1.00 91.12 127 LEU A CA 1
ATOM 1028 C C . LEU A 1 127 ? -5.933 -3.493 -12.498 1.00 91.12 127 LEU A C 1
ATOM 1030 O O . LEU A 1 127 ? -5.258 -3.536 -13.523 1.00 91.12 127 LEU A O 1
ATOM 1034 N N . PHE A 1 128 ? -6.861 -2.559 -12.301 1.00 93.00 128 PHE A N 1
ATOM 1035 C CA . PHE A 1 128 ? -7.153 -1.490 -13.254 1.00 93.00 128 PHE A CA 1
ATOM 1036 C C . PHE A 1 128 ? -5.917 -0.623 -13.516 1.00 93.00 128 PHE A C 1
ATOM 1038 O O . PHE A 1 128 ? -5.566 -0.372 -14.669 1.00 93.00 128 PHE A O 1
ATOM 1045 N N . GLY A 1 129 ? -5.211 -0.214 -12.460 1.00 89.00 129 GLY A N 1
ATOM 1046 C CA . GLY A 1 129 ? -3.975 0.551 -12.581 1.00 89.00 129 GLY A CA 1
ATOM 1047 C C . GLY A 1 129 ? -2.924 -0.192 -13.405 1.00 89.00 129 GLY A C 1
ATOM 1048 O O . GLY A 1 129 ? -2.350 0.375 -14.333 1.00 89.00 129 GLY A O 1
ATOM 1049 N N . TYR A 1 130 ? -2.723 -1.479 -13.116 1.00 87.44 130 TYR A N 1
ATOM 1050 C CA . TYR A 1 130 ? -1.704 -2.284 -13.782 1.00 87.44 130 TYR A CA 1
ATOM 1051 C C . TYR A 1 130 ? -2.042 -2.622 -15.244 1.00 87.44 130 TYR A C 1
ATOM 1053 O O . TYR A 1 130 ? -1.184 -2.494 -16.113 1.00 87.44 130 TYR A O 1
ATOM 1061 N N . PHE A 1 131 ? -3.274 -3.048 -15.533 1.00 87.38 131 PHE A N 1
ATOM 1062 C CA . PHE A 1 131 ? -3.649 -3.538 -16.866 1.00 87.38 131 PHE A CA 1
ATOM 1063 C C . PHE A 1 131 ? -4.206 -2.463 -17.799 1.00 87.38 131 PHE A C 1
ATOM 1065 O O . PHE A 1 131 ? -4.100 -2.620 -19.010 1.00 87.38 131 PHE A O 1
ATOM 1072 N N . ILE A 1 132 ? -4.824 -1.404 -17.270 1.00 88.88 132 ILE A N 1
ATOM 1073 C CA . ILE A 1 132 ? -5.548 -0.415 -18.085 1.00 88.88 132 ILE A CA 1
ATOM 1074 C C . ILE A 1 132 ? -4.860 0.947 -18.050 1.00 88.88 132 ILE A C 1
ATOM 1076 O O . ILE A 1 132 ? -4.751 1.580 -19.093 1.00 88.88 132 ILE A O 1
ATOM 1080 N N . ALA A 1 133 ? 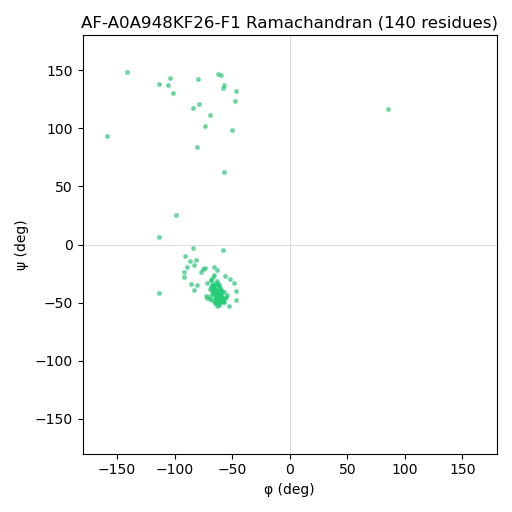-4.380 1.404 -16.890 1.00 89.12 133 ALA A N 1
ATOM 1081 C CA . ALA A 1 133 ? -3.777 2.735 -16.783 1.00 89.12 133 ALA A CA 1
ATOM 1082 C C . ALA A 1 133 ? -2.297 2.770 -17.207 1.00 89.12 133 ALA A C 1
ATOM 1084 O O . ALA A 1 133 ? -1.878 3.723 -17.863 1.00 89.12 133 ALA A O 1
ATOM 1085 N N . LEU A 1 134 ? -1.505 1.745 -16.863 1.00 85.00 134 LEU A N 1
ATOM 1086 C CA . LEU A 1 134 ? -0.074 1.706 -17.195 1.00 85.00 134 LEU A CA 1
ATOM 1087 C C . LEU A 1 134 ? 0.227 1.653 -18.705 1.00 85.00 134 LEU A C 1
ATOM 1089 O O . LEU A 1 134 ? 1.074 2.435 -19.134 1.00 85.00 134 LEU A O 1
ATOM 1093 N N 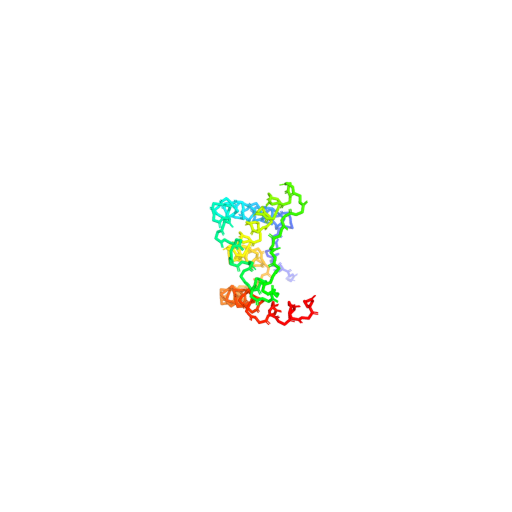. PRO A 1 135 ? -0.422 0.809 -19.534 1.00 83.44 135 PRO A N 1
ATOM 1094 C CA . PRO A 1 135 ? -0.096 0.736 -20.961 1.00 83.44 135 PRO A CA 1
ATOM 1095 C C . PRO A 1 135 ? -0.234 2.066 -21.726 1.00 83.44 135 PRO A C 1
ATOM 1097 O O . PRO A 1 135 ? 0.726 2.450 -22.393 1.00 83.44 135 PRO A O 1
ATOM 1100 N N . PRO A 1 136 ? -1.352 2.821 -21.629 1.00 83.94 136 PRO A N 1
ATOM 1101 C CA . PRO A 1 136 ? -1.463 4.114 -22.300 1.00 83.94 136 PRO A CA 1
ATOM 1102 C C . PRO A 1 136 ? -0.531 5.168 -21.695 1.00 83.94 136 PRO A C 1
ATOM 1104 O O . PRO A 1 136 ? -0.066 6.039 -22.422 1.00 83.94 136 PRO A O 1
ATOM 1107 N N . ALA A 1 137 ? -0.222 5.091 -20.393 1.00 85.06 137 ALA A N 1
ATOM 1108 C CA . ALA A 1 137 ? 0.762 5.981 -19.784 1.00 85.06 137 ALA A CA 1
ATOM 1109 C C . ALA A 1 137 ? 2.157 5.750 -20.385 1.00 85.06 137 ALA A C 1
ATOM 1111 O O . ALA A 1 137 ? 2.796 6.703 -20.821 1.00 85.06 137 ALA A O 1
ATOM 1112 N N . PHE A 1 138 ? 2.615 4.498 -20.474 1.00 81.44 138 PHE A N 1
ATOM 1113 C CA . PHE A 1 138 ? 3.908 4.194 -21.091 1.00 81.44 138 PHE A CA 1
ATOM 1114 C C . PHE A 1 138 ? 3.939 4.529 -22.582 1.00 81.44 138 PHE A C 1
ATOM 1116 O O . PHE A 1 138 ? 4.925 5.099 -23.028 1.00 81.44 138 PHE A O 1
ATOM 1123 N N . ALA A 1 139 ? 2.855 4.284 -23.323 1.00 77.75 139 ALA A N 1
ATOM 1124 C CA . ALA A 1 139 ? 2.752 4.670 -24.733 1.00 77.75 139 ALA A CA 1
ATOM 1125 C C . ALA A 1 139 ? 2.755 6.195 -24.973 1.00 77.75 139 ALA A C 1
ATOM 1127 O O . ALA A 1 139 ? 2.988 6.627 -26.094 1.00 77.75 139 ALA A O 1
ATOM 1128 N N . PHE A 1 140 ? 2.453 7.009 -23.956 1.00 81.44 140 PHE A N 1
ATOM 1129 C CA . PHE A 1 140 ? 2.542 8.470 -24.037 1.00 81.44 140 PHE A CA 1
ATOM 1130 C C . PHE A 1 140 ? 3.952 8.998 -23.726 1.00 81.44 140 PHE A C 1
ATOM 1132 O O . PHE A 1 140 ? 4.347 10.031 -24.261 1.00 81.44 140 PHE A O 1
ATOM 1139 N N . PHE A 1 141 ? 4.680 8.336 -22.819 1.00 75.69 141 PHE A N 1
ATOM 1140 C CA . PHE A 1 141 ? 6.005 8.776 -22.360 1.00 75.69 141 PHE A CA 1
ATOM 1141 C C . PHE A 1 141 ? 7.181 8.185 -23.155 1.00 75.69 141 PHE A C 1
ATOM 1143 O O . PHE A 1 141 ? 8.264 8.772 -23.113 1.00 75.69 141 PHE A O 1
ATOM 1150 N N . VAL A 1 142 ? 6.992 7.037 -23.816 1.00 64.56 142 VAL A N 1
ATOM 1151 C CA . VAL A 1 142 ? 7.933 6.440 -24.787 1.00 64.56 142 VAL A CA 1
ATOM 1152 C C . VAL A 1 142 ? 7.716 7.062 -26.159 1.00 64.56 142 VAL A C 1
ATOM 1154 O O . VAL A 1 142 ? 8.736 7.408 -26.796 1.00 64.56 142 VAL A O 1
#

Sequence (142 aa):
MENDKPAEERMPLMAHLEELKTRLIRILAGIGLGFGVCYLFKDWSFKVITKPLIEALPAQSSLIFTGLPEAFFIHMKIAFFASLFLTAPYTLFEIWQFISPGLYRNERKYVFPFIFFSSILFGGGVLFGYFIALPPAFAFFV

Foldseek 3Di:
DDDCDDPDPPDPVVVLVVLVVVLVVVLVVQLVVQLVVLLVVLVVLVCLQCVLVVVLDPPPDDDDDPDPCSVVVVSSVSSSVSSCLVCVLVNLLSVLVSCLVVDDPVCNVVSVVVSVVVNVVSVVVVVCCRPPVVNVVSVVVD

Secondary structure (DSSP, 8-state):
------------HHHHHHHHHHHHHHHHHHHHHHHHHHHHTHHHHHHHHHHHHHHHS-TT-----SSHHHHHHHHHHHHHHHHHHHHHHHHHHHHHHHHGGGS-TTTHHHHHHHHHHHHHHHHHHHHHIIIIIHHHHHHHH-

Mean predicted aligned error: 9.69 Å

Radius of gyration: 22.13 Å; Cα contacts (8 Å, |Δi|>4): 73; chains: 1; bounding box: 65×29×66 Å

Nearest PDB structures (foldseek):
  8oiq-assembly1_Aa  TM=3.281E-01  e=8.910E+00  Homo sapiens
  6ud3-assembly1_A  TM=2.245E-01  e=4.742E+00  Danio rerio